Protein AF-A0A1N6I8W2-F1 (afdb_monomer)

Solvent-accessible surface area (backbone atoms only — not comparable to full-atom values): 4918 Å² total; per-residue (Å²): 110,68,65,39,53,51,26,15,50,52,19,27,51,53,30,52,53,44,50,50,42,50,50,51,33,51,50,41,48,74,74,74,45,61,69,68,58,42,51,50,41,49,51,49,46,52,48,52,54,53,48,53,51,51,50,38,57,76,71,63,56,48,74,66,32,53,51,29,13,49,49,24,20,50,51,46,51,50,53,52,52,49,55,66,49,69,76,56,81,58,92,87,115

Nearest PDB structures (foldseek):
  6b87-assembly2_B-3  TM=6.117E-01  e=2.498E+00  synthetic construct
  6b87-assembly1_A-2  TM=5.955E-01  e=2.498E+00  synthetic construct

Radius of gyration: 16.0 Å; Cα contacts (8 Å, |Δi|>4): 71; chains: 1; bounding box: 48×26×39 Å

Foldseek 3Di:
DVLLVVLLVLLLVLLVLLVVLVVVLVVCVVVVHDPVSNVVSVVVNVCSVVVSVVVCVVVVPDPSSNVSSPNSNVVNVVVVVVVVVVVCPPPPD

Secondary structure (DSSP, 8-state):
-HHHHHHHHHHHHHHHHHHHHHHHHHHHHHTT--HHHHHHHHHHHHHHHHHHHHHHHHTT--HHHHHHHHHHHHHHHHHHHHHHHHT---TT-

Sequence (93 aa):
MIELAAAAVAGAAVAAIHLGLLWLSVRALSEGGALPVFVALGGLRAAVIAGALALALVLGAGAGALVAGLLGFVVVRIAVTRRASAGRDAPWR

Mean predicted aligned error: 5.61 Å

Structure (mmCIF, N/CA/C/O backbone):
data_AF-A0A1N6I8W2-F1
#
_entry.id   AF-A0A1N6I8W2-F1
#
loop_
_atom_site.group_PDB
_atom_site.id
_atom_site.type_symbol
_atom_site.label_atom_id
_atom_site.label_alt_id
_atom_site.label_comp_id
_atom_site.label_asym_id
_atom_site.label_entity_id
_atom_site.label_seq_id
_atom_site.pdbx_PDB_ins_code
_atom_site.Cartn_x
_atom_site.Cartn_y
_atom_site.Cartn_z
_atom_site.occupancy
_atom_site.B_iso_or_equiv
_atom_site.auth_seq_id
_atom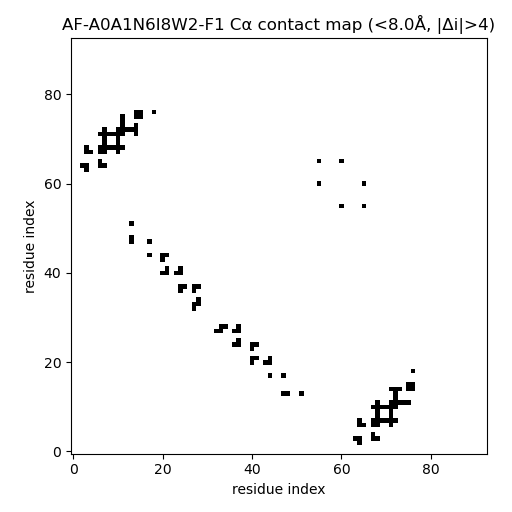_site.auth_comp_id
_atom_site.auth_asym_id
_atom_site.auth_atom_id
_atom_site.pdbx_PDB_model_num
ATOM 1 N N . MET A 1 1 ? 8.937 -12.920 -16.962 1.00 64.56 1 MET A N 1
ATOM 2 C CA . MET A 1 1 ? 7.782 -13.383 -16.152 1.00 64.56 1 MET A CA 1
ATOM 3 C C . MET A 1 1 ? 8.064 -13.313 -14.654 1.00 64.56 1 MET A C 1
ATOM 5 O O . MET A 1 1 ? 7.243 -12.740 -13.954 1.00 64.56 1 MET A O 1
ATOM 9 N N . ILE A 1 2 ? 9.208 -13.821 -14.173 1.00 81.75 2 ILE A N 1
ATOM 10 C CA . ILE A 1 2 ? 9.584 -13.795 -12.742 1.00 81.75 2 ILE A CA 1
ATOM 11 C C . ILE A 1 2 ? 9.575 -12.368 -12.159 1.00 81.75 2 ILE A C 1
ATOM 13 O O . ILE A 1 2 ? 8.951 -12.147 -11.130 1.00 81.75 2 ILE A O 1
ATOM 17 N N . GLU A 1 3 ? 10.138 -11.388 -12.872 1.00 87.00 3 GLU A N 1
ATOM 18 C CA . GLU A 1 3 ? 10.155 -9.967 -12.464 1.00 87.00 3 GLU A CA 1
ATOM 19 C C . GLU A 1 3 ? 8.761 -9.368 -12.206 1.00 87.00 3 GLU A C 1
ATOM 21 O O . GLU A 1 3 ? 8.537 -8.667 -11.223 1.00 87.00 3 GLU A O 1
ATOM 26 N N . LEU A 1 4 ? 7.782 -9.679 -13.062 1.00 90.94 4 LEU A N 1
ATOM 27 C CA . LEU A 1 4 ? 6.415 -9.167 -12.914 1.00 90.94 4 LEU A CA 1
ATOM 28 C C . LEU A 1 4 ? 5.694 -9.836 -11.740 1.00 90.94 4 LEU A C 1
ATOM 30 O O . LEU A 1 4 ? 4.954 -9.176 -11.014 1.00 90.94 4 LEU A O 1
ATOM 34 N N . ALA A 1 5 ? 5.926 -11.135 -11.537 1.00 91.81 5 ALA A N 1
ATOM 35 C CA . ALA A 1 5 ? 5.385 -11.855 -10.391 1.00 91.81 5 ALA A CA 1
ATOM 36 C C . ALA A 1 5 ? 5.978 -11.326 -9.076 1.00 91.81 5 ALA A C 1
ATOM 38 O O . ALA A 1 5 ? 5.231 -11.074 -8.134 1.00 91.81 5 ALA A O 1
ATOM 39 N N . ALA A 1 6 ? 7.291 -11.081 -9.032 1.00 92.69 6 ALA A N 1
ATOM 40 C CA . ALA A 1 6 ? 7.959 -10.486 -7.878 1.00 92.69 6 ALA A CA 1
ATOM 41 C C . ALA A 1 6 ? 7.416 -9.082 -7.573 1.00 92.69 6 ALA A C 1
ATOM 43 O O . ALA A 1 6 ? 7.078 -8.791 -6.425 1.00 92.69 6 ALA A O 1
ATOM 44 N N . ALA A 1 7 ? 7.238 -8.244 -8.599 1.00 93.06 7 ALA A N 1
ATOM 45 C CA . ALA A 1 7 ? 6.639 -6.924 -8.440 1.00 93.06 7 ALA A CA 1
ATOM 46 C C . ALA A 1 7 ? 5.202 -7.005 -7.899 1.00 93.06 7 ALA A C 1
ATOM 48 O O . ALA A 1 7 ? 4.859 -6.284 -6.962 1.00 93.06 7 ALA A O 1
ATOM 49 N N . ALA A 1 8 ? 4.380 -7.924 -8.418 1.00 93.81 8 ALA A N 1
ATOM 50 C CA . ALA A 1 8 ? 3.028 -8.159 -7.913 1.00 93.81 8 ALA A CA 1
ATOM 51 C C . ALA A 1 8 ? 3.022 -8.617 -6.445 1.00 93.81 8 ALA A C 1
ATOM 53 O O . ALA A 1 8 ? 2.227 -8.115 -5.650 1.00 93.81 8 ALA A O 1
ATOM 54 N N . VAL A 1 9 ? 3.931 -9.513 -6.054 1.00 96.38 9 VAL A N 1
ATOM 55 C CA . VAL A 1 9 ? 4.079 -9.949 -4.656 1.00 96.38 9 VAL A CA 1
ATOM 56 C C . VAL A 1 9 ? 4.514 -8.789 -3.758 1.00 96.38 9 VAL A C 1
ATOM 58 O O . VAL A 1 9 ? 3.949 -8.614 -2.679 1.00 96.38 9 VAL A O 1
ATOM 61 N N . ALA A 1 10 ? 5.448 -7.949 -4.208 1.00 94.19 10 ALA A N 1
ATOM 62 C CA . ALA A 1 10 ? 5.857 -6.757 -3.471 1.00 94.19 10 ALA A CA 1
ATOM 63 C C . ALA A 1 10 ? 4.676 -5.791 -3.272 1.00 94.19 10 ALA A C 1
ATOM 65 O O . ALA A 1 10 ? 4.422 -5.335 -2.158 1.00 94.19 10 ALA A O 1
ATOM 66 N N . GLY A 1 11 ? 3.886 -5.546 -4.319 1.00 94.12 11 GLY A N 1
ATOM 67 C CA . GLY A 1 11 ? 2.670 -4.741 -4.226 1.00 94.12 11 GLY A CA 1
ATOM 68 C C . GLY A 1 11 ? 1.611 -5.330 -3.289 1.00 94.12 11 GLY A C 1
ATOM 69 O O . GLY A 1 11 ? 0.995 -4.603 -2.507 1.00 94.12 11 GLY A O 1
ATOM 70 N N . ALA A 1 12 ? 1.440 -6.653 -3.303 1.00 94.88 12 ALA A N 1
ATOM 71 C CA . ALA A 1 12 ? 0.570 -7.369 -2.374 1.00 94.88 12 ALA A CA 1
ATOM 72 C C . ALA A 1 12 ? 1.034 -7.216 -0.913 1.00 94.88 12 ALA A C 1
ATOM 74 O O . ALA A 1 12 ? 0.212 -6.965 -0.028 1.00 94.88 12 ALA A O 1
ATOM 75 N N . ALA A 1 13 ? 2.344 -7.292 -0.659 1.00 96.31 13 ALA A N 1
ATOM 76 C CA . ALA A 1 13 ? 2.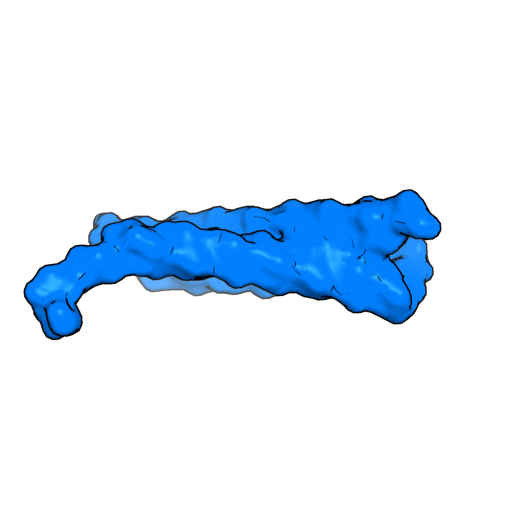920 -7.056 0.663 1.00 96.31 13 ALA A CA 1
ATOM 77 C C . ALA A 1 13 ? 2.678 -5.612 1.135 1.00 96.31 13 ALA A C 1
ATOM 79 O O . ALA A 1 13 ? 2.230 -5.396 2.263 1.00 96.31 13 ALA A O 1
ATOM 80 N N . VAL A 1 14 ? 2.872 -4.625 0.252 1.00 96.31 14 VAL A N 1
ATOM 81 C CA . VAL A 1 14 ? 2.563 -3.213 0.534 1.00 96.31 14 VAL A CA 1
ATOM 82 C C . VAL A 1 14 ? 1.079 -3.029 0.872 1.00 96.31 14 VAL A C 1
ATOM 84 O O . VAL A 1 14 ? 0.757 -2.318 1.826 1.00 96.31 14 VAL A O 1
ATOM 87 N N . ALA A 1 15 ? 0.164 -3.698 0.160 1.00 94.44 15 ALA A N 1
ATOM 88 C CA . ALA A 1 15 ? -1.264 -3.665 0.483 1.00 94.44 15 ALA A CA 1
ATOM 89 C C . ALA A 1 15 ? -1.577 -4.265 1.852 1.00 94.44 15 ALA A C 1
ATOM 91 O O . ALA A 1 15 ? -2.360 -3.679 2.600 1.00 94.44 15 ALA A O 1
ATOM 92 N N . ALA A 1 16 ? -0.968 -5.401 2.198 1.00 94.88 16 ALA A N 1
ATOM 93 C CA . ALA A 1 16 ? -1.162 -6.033 3.498 1.00 94.8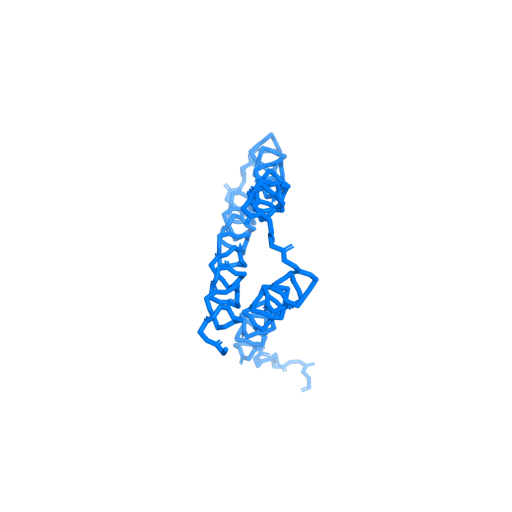8 16 ALA A CA 1
ATOM 94 C C . ALA A 1 16 ? -0.705 -5.113 4.641 1.00 94.88 16 ALA A C 1
ATOM 96 O O . ALA A 1 16 ? -1.454 -4.913 5.598 1.00 94.88 16 ALA A O 1
ATOM 97 N N . ILE A 1 17 ? 0.465 -4.480 4.501 1.00 96.12 17 ILE A N 1
ATOM 98 C CA . ILE A 1 17 ? 0.971 -3.493 5.467 1.00 96.12 17 ILE A CA 1
ATOM 99 C C . ILE A 1 17 ? 0.014 -2.301 5.555 1.00 96.12 17 ILE A C 1
ATOM 101 O O . ILE A 1 17 ? -0.394 -1.910 6.648 1.00 96.12 17 ILE A O 1
ATOM 105 N N . HIS A 1 18 ? -0.399 -1.746 4.413 1.00 95.06 18 HIS A N 1
ATOM 106 C CA . HIS A 1 18 ? -1.304 -0.600 4.367 1.00 95.06 18 HIS A CA 1
ATOM 107 C C . HIS A 1 18 ? -2.646 -0.889 5.059 1.00 95.06 18 HIS A C 1
ATOM 109 O O . HIS A 1 18 ? -3.136 -0.073 5.843 1.00 95.06 18 HIS A O 1
ATOM 115 N N . LEU A 1 19 ? -3.235 -2.057 4.793 1.00 94.06 19 LEU A N 1
ATOM 116 C CA . LEU A 1 19 ? -4.483 -2.502 5.413 1.00 94.06 19 LEU A CA 1
ATOM 117 C C . LEU A 1 19 ? -4.308 -2.807 6.901 1.00 94.06 19 LEU A C 1
ATOM 119 O O . LEU A 1 19 ? -5.196 -2.478 7.680 1.00 94.06 19 LEU A O 1
ATOM 123 N N . GLY A 1 20 ? -3.171 -3.376 7.308 1.00 94.19 20 GLY A N 1
ATOM 124 C CA . GLY A 1 20 ? -2.842 -3.592 8.717 1.00 94.19 20 GLY A CA 1
ATOM 125 C C . GLY A 1 20 ? -2.758 -2.277 9.493 1.00 94.19 20 GLY A C 1
ATOM 126 O O . GLY A 1 20 ? -3.361 -2.147 10.557 1.00 94.19 20 GLY A O 1
ATOM 127 N N . LEU A 1 21 ? -2.104 -1.262 8.923 1.00 93.06 21 LEU A N 1
ATOM 128 C CA . LEU A 1 21 ? -2.054 0.083 9.503 1.00 93.06 21 LEU A CA 1
ATOM 129 C C . LEU A 1 21 ? -3.437 0.735 9.563 1.00 93.06 21 LEU A C 1
ATOM 131 O O . LEU A 1 21 ? -3.771 1.386 10.554 1.00 93.06 21 LEU A O 1
ATOM 135 N N . LEU A 1 22 ? -4.257 0.557 8.523 1.00 92.62 22 LEU A N 1
ATOM 136 C CA . LEU A 1 22 ? -5.637 1.038 8.522 1.00 92.62 22 LEU A CA 1
ATOM 137 C C . LEU A 1 22 ? -6.458 0.356 9.623 1.00 92.62 22 LEU A C 1
ATOM 139 O O . LEU A 1 22 ? -7.159 1.037 10.365 1.00 92.62 22 LEU A O 1
ATOM 143 N N . TRP A 1 23 ? -6.343 -0.964 9.755 1.00 92.69 23 TRP A N 1
ATOM 144 C CA . TRP A 1 23 ? -7.021 -1.732 10.793 1.00 92.69 23 TRP A CA 1
ATOM 145 C C . TRP A 1 23 ? -6.613 -1.266 12.190 1.00 92.69 23 TRP A C 1
ATOM 147 O O . TRP A 1 23 ? -7.476 -1.010 13.027 1.00 92.69 23 TRP A O 1
ATOM 157 N N . LEU A 1 24 ? -5.312 -1.070 12.421 1.00 92.25 24 LEU A N 1
ATOM 158 C CA . LEU A 1 24 ? -4.797 -0.542 13.682 1.00 92.25 24 LEU A CA 1
ATOM 159 C C . LEU A 1 24 ? -5.322 0.873 13.962 1.00 92.25 24 LEU A C 1
ATOM 161 O O . LEU A 1 24 ? -5.680 1.176 15.095 1.00 92.25 24 LEU A O 1
ATOM 165 N N . SER A 1 25 ? -5.433 1.712 12.926 1.00 90.25 25 SER A N 1
ATOM 166 C CA . SER A 1 25 ? -5.989 3.068 13.039 1.00 90.25 25 SER A CA 1
ATOM 167 C C . SER A 1 25 ? -7.452 3.040 13.477 1.00 90.25 25 SER A C 1
ATOM 169 O O . SER A 1 25 ? -7.841 3.781 14.375 1.00 90.25 25 SER A O 1
ATOM 171 N N . VAL A 1 26 ? -8.259 2.179 12.848 1.00 90.50 26 VAL A N 1
ATOM 172 C CA . VAL A 1 26 ? -9.679 2.013 13.187 1.00 90.50 26 VAL A CA 1
ATOM 173 C C . VAL A 1 26 ? -9.823 1.462 14.600 1.00 90.50 26 VAL A C 1
ATOM 175 O O . VAL A 1 26 ? -10.583 2.017 15.385 1.00 90.50 26 VAL A O 1
ATOM 178 N N . ARG A 1 27 ? -9.055 0.425 14.948 1.00 89.75 27 ARG A N 1
ATOM 179 C CA . ARG A 1 27 ? -9.081 -0.184 16.279 1.00 89.75 27 ARG A CA 1
ATOM 180 C C . ARG A 1 27 ? -8.716 0.817 17.373 1.00 89.75 27 ARG A C 1
ATOM 182 O O . ARG A 1 27 ? -9.449 0.923 18.349 1.00 89.75 27 ARG A O 1
ATOM 189 N N . ALA A 1 28 ? -7.639 1.579 17.179 1.00 87.94 28 ALA A N 1
ATOM 190 C CA . ALA A 1 28 ? -7.233 2.620 18.116 1.00 87.94 28 ALA A CA 1
ATOM 191 C C . ALA A 1 28 ? -8.355 3.644 18.328 1.00 87.94 28 ALA A C 1
ATOM 193 O O . ALA A 1 28 ? -8.626 4.022 19.460 1.00 87.94 28 ALA A O 1
ATOM 194 N N . LEU A 1 29 ? -9.051 4.049 17.262 1.00 87.19 29 LEU A N 1
ATOM 195 C CA . LEU A 1 29 ? -10.167 4.989 17.365 1.00 87.19 29 LEU A CA 1
ATOM 196 C C . LEU A 1 29 ? -11.382 4.378 18.088 1.00 87.19 29 LEU A C 1
ATOM 198 O O . LEU A 1 29 ? -12.013 5.048 18.901 1.00 87.19 29 LEU A O 1
ATOM 202 N N . SER A 1 30 ? -11.697 3.106 17.825 1.00 88.25 30 SER A N 1
ATOM 203 C CA . SER A 1 30 ? -12.808 2.388 18.466 1.00 88.25 30 SER A CA 1
ATOM 204 C C . SER A 1 30 ? -12.595 2.135 19.961 1.00 88.25 30 SER A C 1
ATOM 206 O O . SER A 1 30 ? -13.567 2.099 20.706 1.00 88.25 30 SER A O 1
ATOM 208 N N . GLU A 1 31 ? -11.348 1.999 20.415 1.00 88.94 31 GLU A N 1
ATOM 209 C CA . GLU A 1 31 ? -10.993 1.819 21.833 1.00 88.94 31 GLU A CA 1
ATOM 210 C C . GLU A 1 31 ? -10.921 3.160 22.606 1.00 88.94 31 GLU A C 1
ATOM 212 O O . GLU A 1 31 ? -10.389 3.219 23.712 1.00 88.94 31 GLU A O 1
ATOM 217 N N . GLY A 1 32 ? -11.457 4.253 22.040 1.00 81.62 32 GLY A N 1
ATOM 218 C CA . GLY A 1 32 ? -11.427 5.593 22.644 1.00 81.62 32 GLY A CA 1
ATOM 219 C C . GLY A 1 32 ? -10.090 6.322 22.470 1.00 81.62 32 GLY A C 1
ATOM 220 O O . GLY A 1 32 ? -9.797 7.275 23.192 1.00 81.62 32 GLY A O 1
ATOM 221 N N . GLY A 1 33 ? -9.256 5.862 21.536 1.00 72.19 33 GLY A N 1
ATOM 222 C CA . GLY A 1 33 ? -7.902 6.357 21.330 1.00 72.19 33 GLY A CA 1
ATOM 223 C C . GLY A 1 33 ? -7.815 7.765 20.746 1.00 72.19 33 GLY A C 1
ATOM 224 O O . GLY A 1 33 ? -8.724 8.294 20.105 1.00 72.19 33 GLY A O 1
ATOM 225 N N . ALA A 1 34 ? -6.653 8.374 20.973 1.00 78.75 34 ALA A N 1
ATOM 226 C CA . ALA A 1 34 ? -6.398 9.771 20.675 1.00 78.75 34 ALA A CA 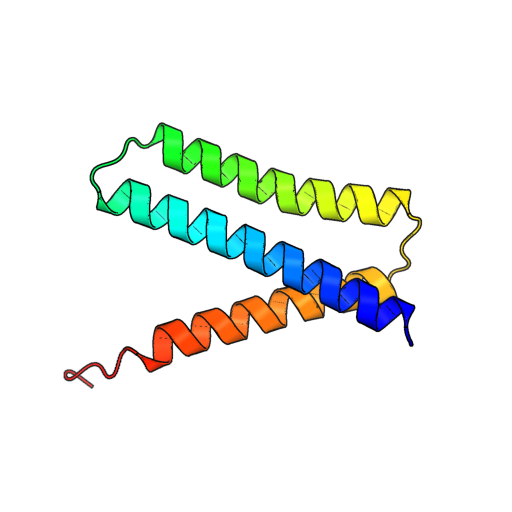1
ATOM 227 C C . ALA A 1 34 ? -6.178 10.023 19.170 1.00 78.75 34 ALA A C 1
ATOM 229 O O . ALA A 1 34 ? -5.384 9.343 18.513 1.00 78.75 34 ALA A O 1
ATOM 230 N N . LEU A 1 35 ? -6.804 11.088 18.653 1.00 84.25 35 LEU A N 1
ATOM 231 C CA . LEU A 1 35 ? -6.646 11.602 17.283 1.00 84.25 35 LEU A CA 1
ATOM 232 C C . LEU A 1 35 ? -5.182 11.657 16.775 1.00 84.25 35 LEU A C 1
ATOM 234 O O . LEU A 1 35 ? -4.962 11.310 15.612 1.00 84.25 35 LEU A O 1
ATOM 238 N N . PRO A 1 36 ? -4.160 12.005 17.590 1.00 88.62 36 PRO A N 1
ATOM 239 C CA . PRO A 1 36 ? -2.766 12.005 17.144 1.00 88.62 36 PRO A CA 1
ATOM 240 C C . PRO A 1 36 ? -2.265 10.638 16.665 1.00 88.62 36 PRO A C 1
ATOM 242 O O . PRO A 1 36 ? -1.510 10.576 15.698 1.00 88.62 36 PRO A O 1
ATOM 245 N N . VAL A 1 37 ? -2.710 9.538 17.285 1.00 88.19 37 VAL A N 1
ATOM 246 C CA . VAL A 1 37 ? -2.319 8.174 16.883 1.00 88.19 37 VAL A CA 1
ATOM 247 C C . VAL A 1 37 ? -2.888 7.849 15.505 1.00 88.19 37 VAL A C 1
ATOM 249 O O . VAL A 1 37 ? -2.182 7.319 14.648 1.00 88.19 37 VAL A O 1
ATOM 252 N N . PHE A 1 38 ? -4.140 8.232 15.253 1.00 87.06 38 PHE A N 1
ATOM 253 C CA . PHE A 1 38 ? -4.767 8.069 13.943 1.00 87.06 38 PHE A CA 1
ATOM 254 C C . PHE A 1 38 ? -4.031 8.865 12.855 1.00 87.06 38 PHE A C 1
ATOM 256 O O . PHE A 1 38 ? -3.766 8.336 11.771 1.00 87.06 38 PHE A O 1
ATOM 263 N N . VAL A 1 39 ? -3.654 10.114 13.150 1.00 91.00 39 VAL A N 1
ATOM 264 C CA . VAL A 1 39 ? -2.879 10.965 12.231 1.00 91.00 39 VAL A CA 1
ATOM 265 C C . VAL A 1 39 ? -1.498 10.363 11.963 1.00 91.00 39 VAL A C 1
ATOM 267 O O . VAL A 1 39 ? -1.104 10.256 10.802 1.00 91.00 39 VAL A O 1
ATOM 270 N N . ALA A 1 40 ? -0.796 9.894 12.998 1.00 92.56 40 ALA A N 1
ATOM 271 C CA . ALA A 1 40 ? 0.513 9.256 12.861 1.00 92.56 40 ALA A CA 1
ATOM 272 C C . ALA A 1 40 ? 0.450 7.993 11.985 1.00 92.56 40 ALA A C 1
ATOM 274 O O . ALA A 1 40 ? 1.259 7.830 11.070 1.00 92.56 40 ALA A O 1
ATOM 275 N N . LEU A 1 41 ? -0.553 7.134 12.190 1.00 91.44 41 LEU A N 1
ATOM 276 C CA . LEU A 1 41 ? -0.773 5.953 11.349 1.00 91.44 41 LEU A CA 1
ATOM 277 C C . LEU A 1 41 ? -1.203 6.325 9.920 1.00 91.44 41 LEU A C 1
ATOM 279 O O . LEU A 1 41 ? -0.885 5.611 8.968 1.00 91.44 41 LEU A O 1
ATOM 283 N N . GLY A 1 42 ? -1.899 7.449 9.735 1.00 89.94 42 GLY A N 1
ATOM 284 C CA . GLY A 1 42 ? -2.137 8.059 8.424 1.00 89.94 42 GLY A CA 1
ATOM 285 C C . GLY A 1 42 ? -0.843 8.448 7.713 1.00 89.94 42 GLY A C 1
ATOM 286 O O . GLY A 1 42 ? -0.629 8.042 6.570 1.00 89.94 42 GLY A O 1
ATOM 287 N N . GLY A 1 43 ? 0.044 9.156 8.413 1.00 94.44 43 GLY A N 1
ATOM 288 C CA . GLY A 1 43 ? 1.369 9.513 7.910 1.00 94.44 43 GLY A CA 1
ATOM 289 C C . GLY A 1 43 ? 2.201 8.283 7.551 1.00 94.44 43 GLY A C 1
ATOM 290 O O . GLY A 1 43 ? 2.766 8.216 6.462 1.00 94.44 43 GLY A O 1
ATOM 291 N N . LEU A 1 44 ? 2.198 7.259 8.407 1.00 94.44 44 LEU A N 1
ATOM 292 C CA . LEU A 1 44 ? 2.921 6.013 8.157 1.00 94.44 44 LEU A CA 1
ATOM 293 C C . LEU A 1 44 ? 2.396 5.275 6.916 1.00 94.44 44 LEU A C 1
ATOM 295 O O . LEU A 1 44 ? 3.185 4.771 6.121 1.00 94.44 44 LEU A O 1
ATOM 299 N N . ARG A 1 45 ? 1.076 5.262 6.687 1.00 93.06 45 ARG A N 1
ATOM 300 C CA . ARG A 1 45 ? 0.488 4.698 5.458 1.00 93.06 45 ARG A CA 1
ATOM 301 C C . ARG A 1 45 ? 0.971 5.419 4.201 1.00 93.06 45 ARG A C 1
ATOM 303 O O . ARG A 1 45 ? 1.261 4.752 3.208 1.00 93.06 45 ARG A O 1
ATOM 310 N N . ALA A 1 46 ? 1.056 6.749 4.238 1.00 93.12 46 ALA A N 1
ATOM 311 C CA . ALA A 1 46 ? 1.592 7.534 3.128 1.00 93.12 46 ALA A CA 1
ATOM 312 C C . ALA A 1 46 ? 3.086 7.245 2.916 1.00 93.12 46 ALA A C 1
ATOM 314 O O . ALA A 1 46 ? 3.507 7.011 1.784 1.00 93.12 46 ALA A O 1
ATOM 315 N N . ALA A 1 47 ? 3.859 7.170 4.003 1.00 95.81 47 ALA A N 1
ATOM 316 C CA . ALA A 1 47 ? 5.281 6.848 3.966 1.00 95.81 47 ALA A CA 1
ATOM 317 C C . ALA A 1 47 ? 5.552 5.456 3.375 1.00 95.81 47 ALA A C 1
ATOM 319 O O . ALA A 1 47 ? 6.479 5.308 2.587 1.00 95.81 47 ALA A O 1
ATOM 320 N N . VAL A 1 48 ? 4.724 4.452 3.681 1.00 94.50 48 VAL A N 1
ATOM 321 C CA . VAL A 1 48 ? 4.839 3.106 3.094 1.00 94.50 48 VAL A CA 1
ATOM 322 C C . VAL A 1 48 ? 4.665 3.141 1.573 1.00 94.50 48 VAL A C 1
ATOM 324 O O . VAL A 1 48 ? 5.460 2.540 0.855 1.00 94.50 48 VAL A O 1
ATOM 327 N N . ILE A 1 49 ? 3.661 3.864 1.065 1.00 93.94 49 ILE A N 1
ATOM 328 C CA . ILE A 1 49 ? 3.4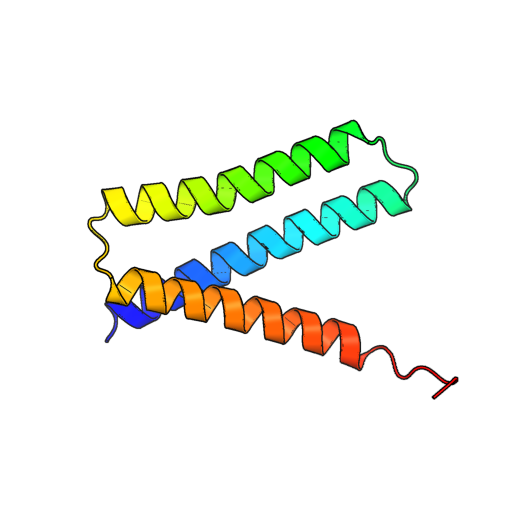21 3.966 -0.384 1.00 93.94 49 ILE A CA 1
ATOM 329 C C . ILE A 1 49 ? 4.545 4.756 -1.060 1.00 93.94 49 ILE A C 1
ATOM 331 O O . ILE A 1 49 ? 5.098 4.305 -2.063 1.00 93.94 49 ILE A O 1
ATOM 335 N N . ALA A 1 50 ? 4.904 5.914 -0.502 1.00 95.44 50 ALA A N 1
ATOM 336 C CA . ALA A 1 50 ? 5.962 6.760 -1.041 1.00 95.44 50 ALA A CA 1
ATOM 337 C C . ALA A 1 50 ? 7.320 6.046 -1.024 1.00 95.44 50 ALA A C 1
ATOM 339 O O . ALA A 1 50 ? 8.038 6.075 -2.018 1.00 95.44 50 ALA A O 1
ATOM 340 N N . GLY A 1 51 ? 7.643 5.353 0.069 1.00 95.19 51 GLY A N 1
ATOM 341 C CA . GLY A 1 51 ? 8.865 4.570 0.217 1.00 95.19 51 GLY A CA 1
ATOM 342 C C . GLY A 1 51 ? 8.929 3.397 -0.757 1.00 95.19 51 GLY A C 1
ATOM 343 O O . GLY A 1 51 ? 9.963 3.192 -1.385 1.00 95.19 51 GLY A O 1
ATOM 344 N N . ALA A 1 52 ? 7.823 2.673 -0.954 1.00 92.88 52 ALA A N 1
ATOM 345 C CA . ALA A 1 52 ? 7.759 1.600 -1.945 1.00 92.88 52 ALA A CA 1
ATOM 346 C C . ALA A 1 52 ? 7.967 2.126 -3.374 1.00 92.88 52 ALA A C 1
ATOM 348 O O . ALA A 1 52 ? 8.699 1.516 -4.153 1.00 92.88 52 ALA A O 1
ATOM 349 N N . LEU A 1 53 ? 7.367 3.273 -3.709 1.00 93.12 53 LEU A N 1
ATOM 350 C CA . LEU A 1 53 ? 7.543 3.899 -5.017 1.00 93.12 53 LEU A CA 1
ATOM 351 C C . LEU A 1 53 ? 8.977 4.404 -5.212 1.00 93.12 53 LEU A C 1
ATOM 353 O O . LEU A 1 53 ? 9.581 4.132 -6.244 1.00 93.12 53 LEU A O 1
ATOM 357 N N . ALA A 1 54 ? 9.541 5.085 -4.213 1.00 94.88 54 ALA A N 1
ATOM 358 C CA . ALA A 1 54 ? 10.924 5.547 -4.244 1.00 94.88 54 ALA A CA 1
ATOM 359 C C . ALA A 1 54 ? 11.899 4.376 -4.417 1.00 94.88 54 ALA A C 1
ATOM 361 O O . ALA A 1 54 ? 12.782 4.439 -5.269 1.00 94.88 54 ALA A O 1
ATOM 362 N N . LEU A 1 55 ? 11.699 3.281 -3.678 1.00 92.62 55 LEU A N 1
ATOM 363 C CA . LEU A 1 55 ? 12.512 2.074 -3.807 1.00 92.62 55 LEU A CA 1
ATOM 364 C C . LEU A 1 55 ? 12.392 1.463 -5.208 1.00 92.62 55 LEU A C 1
ATOM 366 O O . LEU A 1 55 ? 13.405 1.113 -5.805 1.00 92.62 55 LEU A O 1
ATOM 370 N N . ALA A 1 56 ? 11.180 1.383 -5.765 1.00 92.12 56 ALA A N 1
ATOM 371 C CA . ALA A 1 56 ? 10.975 0.885 -7.123 1.00 92.12 56 ALA A CA 1
ATOM 372 C C . ALA A 1 56 ? 11.720 1.737 -8.166 1.00 92.12 56 ALA A C 1
ATOM 374 O O . ALA A 1 56 ? 12.345 1.187 -9.071 1.00 92.12 56 AL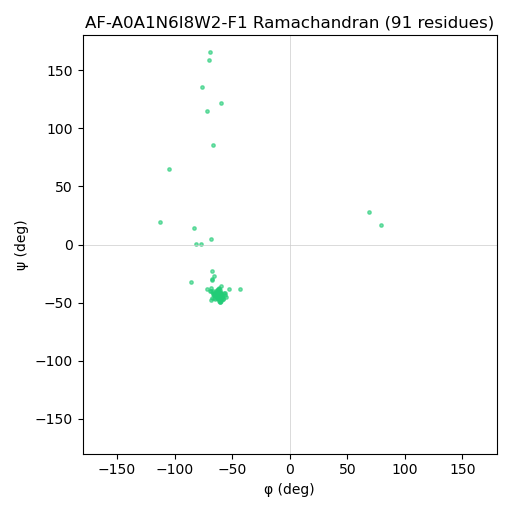A A O 1
ATOM 375 N N . LEU A 1 57 ? 11.710 3.064 -8.015 1.00 92.75 57 LEU A N 1
ATOM 376 C CA . LEU A 1 57 ? 12.448 3.971 -8.897 1.00 92.75 57 LEU A CA 1
ATOM 377 C C . LEU A 1 57 ? 13.968 3.814 -8.748 1.00 92.75 57 LEU A C 1
ATOM 379 O O . LEU A 1 57 ? 14.667 3.761 -9.756 1.00 92.75 57 LEU A O 1
ATOM 383 N N . VAL A 1 58 ? 14.478 3.685 -7.518 1.00 95.56 58 VAL A N 1
ATOM 384 C CA . VAL A 1 58 ? 15.910 3.446 -7.244 1.00 95.56 58 VAL A CA 1
ATOM 385 C C . VAL A 1 58 ? 16.383 2.126 -7.853 1.00 95.56 58 VAL A C 1
ATOM 387 O O . VAL A 1 58 ? 17.490 2.051 -8.378 1.00 95.56 58 VAL A O 1
ATOM 390 N N . LEU A 1 59 ? 15.535 1.097 -7.833 1.00 92.25 59 LEU A N 1
ATOM 391 C CA . LEU A 1 59 ? 15.809 -0.199 -8.454 1.00 92.25 59 LEU A CA 1
ATOM 392 C C . LEU A 1 59 ? 15.630 -0.192 -9.984 1.00 92.25 59 LEU A C 1
ATOM 394 O O . LEU A 1 59 ? 15.808 -1.227 -10.621 1.00 92.25 59 LEU A O 1
ATOM 398 N N . GLY A 1 60 ? 15.271 0.949 -10.584 1.00 91.50 60 GLY A N 1
ATOM 399 C CA . GLY A 1 60 ? 15.083 1.073 -12.029 1.00 91.50 60 GLY A CA 1
ATOM 400 C C . GLY A 1 60 ? 13.861 0.316 -12.554 1.00 91.50 60 GLY A C 1
ATOM 401 O O . GLY A 1 60 ? 13.860 -0.131 -13.702 1.00 91.50 60 GLY A O 1
ATOM 402 N N . ALA A 1 6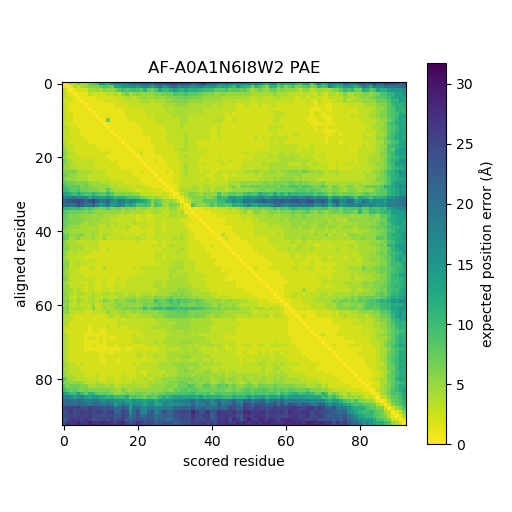1 ? 12.824 0.138 -11.730 1.00 90.56 61 ALA A N 1
ATOM 403 C CA . ALA A 1 61 ? 11.627 -0.594 -12.118 1.00 90.56 61 ALA A CA 1
ATOM 404 C C . ALA A 1 61 ? 10.950 0.056 -13.336 1.00 90.56 61 ALA A C 1
ATOM 406 O O . ALA A 1 61 ? 10.526 1.212 -13.306 1.00 90.56 61 ALA A O 1
ATOM 407 N N . GLY A 1 62 ? 10.808 -0.719 -14.413 1.00 92.44 62 GLY A N 1
ATOM 408 C CA . GLY A 1 62 ? 10.079 -0.285 -15.600 1.00 92.44 62 GLY A CA 1
ATOM 409 C C . GLY A 1 62 ? 8.570 -0.165 -15.356 1.00 92.44 62 GLY A C 1
ATOM 410 O O . GLY A 1 62 ? 8.021 -0.727 -14.405 1.00 92.44 62 GLY A O 1
ATOM 411 N N . ALA A 1 63 ? 7.867 0.501 -16.278 1.00 92.69 63 ALA A N 1
ATOM 412 C CA . ALA A 1 63 ? 6.418 0.714 -16.192 1.00 92.69 63 ALA A CA 1
ATOM 413 C C . ALA A 1 63 ? 5.624 -0.590 -15.974 1.00 92.69 63 ALA A C 1
ATOM 415 O O . ALA A 1 63 ? 4.682 -0.619 -15.186 1.00 92.69 63 ALA A O 1
ATOM 416 N N . GLY A 1 64 ? 6.039 -1.694 -16.607 1.00 92.25 64 GLY A N 1
ATOM 417 C CA . GLY A 1 64 ? 5.404 -3.002 -16.422 1.00 92.25 64 GLY A CA 1
ATOM 418 C C . GLY A 1 64 ? 5.501 -3.539 -14.989 1.00 92.25 64 GLY A C 1
ATOM 419 O O . GLY A 1 64 ? 4.527 -4.089 -14.480 1.00 92.25 64 GLY A O 1
ATOM 420 N N . ALA A 1 65 ? 6.635 -3.339 -14.312 1.00 92.19 65 ALA A N 1
ATOM 421 C CA . ALA A 1 65 ? 6.816 -3.755 -12.921 1.00 92.19 65 ALA A CA 1
ATOM 422 C C . ALA A 1 65 ? 5.961 -2.903 -11.970 1.00 92.19 65 ALA A C 1
ATOM 424 O O . ALA A 1 65 ? 5.314 -3.443 -11.075 1.00 92.19 65 ALA A O 1
ATOM 425 N N . LEU A 1 66 ? 5.868 -1.591 -12.214 1.00 93.50 66 LEU A N 1
ATOM 426 C CA . LEU A 1 66 ? 4.984 -0.706 -11.448 1.00 93.50 66 LEU A CA 1
ATOM 427 C C . LEU A 1 66 ? 3.511 -1.111 -11.593 1.00 93.50 66 LEU A C 1
ATOM 429 O O . LEU A 1 66 ? 2.797 -1.201 -10.595 1.00 93.50 66 LEU A O 1
ATOM 433 N N . VAL A 1 67 ? 3.066 -1.419 -12.816 1.00 96.19 67 VAL A N 1
ATOM 434 C CA . VAL A 1 67 ? 1.698 -1.896 -13.073 1.00 96.19 67 VAL A CA 1
ATOM 435 C C . VAL A 1 67 ? 1.448 -3.245 -12.398 1.00 96.19 67 VAL A C 1
ATOM 437 O O . VAL A 1 67 ? 0.413 -3.422 -11.760 1.00 96.19 67 VAL A O 1
ATOM 440 N N . ALA A 1 68 ? 2.389 -4.187 -12.483 1.00 94.69 68 ALA A N 1
ATOM 441 C CA . ALA A 1 68 ? 2.256 -5.485 -11.825 1.00 94.69 68 ALA A CA 1
ATOM 442 C C . ALA A 1 68 ? 2.173 -5.349 -10.295 1.00 94.69 68 ALA A C 1
ATOM 444 O O . ALA A 1 68 ? 1.298 -5.954 -9.672 1.00 94.69 68 ALA A O 1
ATOM 445 N N . GLY A 1 69 ? 3.011 -4.499 -9.693 1.00 94.25 69 GLY A N 1
ATOM 446 C CA . GLY A 1 69 ? 2.927 -4.167 -8.271 1.00 94.25 69 GLY A CA 1
ATOM 447 C C . GLY A 1 69 ? 1.598 -3.520 -7.895 1.00 94.25 69 GLY A C 1
ATOM 448 O O . GLY A 1 69 ? 0.953 -3.939 -6.932 1.00 94.25 69 GLY A O 1
ATOM 449 N N . LEU A 1 70 ? 1.116 -2.571 -8.694 1.00 95.19 70 LEU A N 1
ATOM 450 C CA . LEU A 1 70 ? -0.194 -1.963 -8.477 1.00 95.19 70 LEU A CA 1
ATOM 451 C C . LEU A 1 70 ? -1.323 -3.003 -8.530 1.00 95.19 70 LEU A C 1
ATOM 453 O O . LEU A 1 70 ? -2.214 -2.983 -7.680 1.00 95.19 70 LEU A O 1
ATOM 457 N N . LEU A 1 71 ? -1.278 -3.939 -9.480 1.00 96.31 71 LEU A N 1
ATOM 458 C CA . LEU A 1 71 ? -2.253 -5.026 -9.567 1.00 96.31 71 LEU A CA 1
ATOM 459 C C . LEU A 1 71 ? -2.213 -5.917 -8.324 1.00 96.31 71 LEU A C 1
ATOM 461 O O . LEU A 1 71 ? -3.265 -6.187 -7.747 1.00 96.31 71 LEU A O 1
ATOM 465 N N . GLY A 1 72 ? -1.022 -6.311 -7.866 1.00 94.81 72 GLY A N 1
ATOM 466 C CA . GLY A 1 72 ? -0.863 -7.068 -6.623 1.00 94.81 72 GLY A CA 1
ATOM 467 C C . GLY A 1 72 ? -1.466 -6.348 -5.415 1.00 94.81 72 GLY A C 1
ATOM 468 O O . GLY A 1 72 ? -2.214 -6.947 -4.637 1.00 94.81 72 GLY A O 1
ATOM 469 N N . PHE A 1 73 ? -1.235 -5.036 -5.311 1.00 95.81 73 PHE A N 1
ATOM 470 C CA . PHE A 1 73 ? -1.821 -4.198 -4.266 1.00 95.81 73 PHE A CA 1
ATOM 471 C C . PHE A 1 73 ? -3.359 -4.191 -4.328 1.00 95.81 73 PHE A C 1
ATOM 473 O O . PHE A 1 73 ? -4.048 -4.418 -3.327 1.00 95.81 73 PHE A O 1
ATOM 480 N N . VAL A 1 74 ? -3.915 -3.944 -5.517 1.00 96.31 74 VAL A N 1
ATOM 481 C CA . VAL A 1 74 ? -5.365 -3.849 -5.740 1.00 96.31 74 VAL A CA 1
ATOM 482 C C . VAL A 1 74 ? -6.059 -5.186 -5.482 1.00 96.31 74 VAL A C 1
ATOM 484 O O . VAL A 1 74 ? -7.112 -5.203 -4.842 1.00 96.31 74 VAL A O 1
ATOM 487 N N . VAL A 1 75 ? -5.473 -6.304 -5.915 1.00 97.06 75 VAL A N 1
ATOM 488 C CA . VAL A 1 75 ? -6.027 -7.648 -5.695 1.00 97.06 75 VAL A CA 1
ATOM 489 C C . VAL A 1 75 ? -6.168 -7.941 -4.203 1.00 97.06 75 VAL A C 1
ATOM 491 O O . VAL A 1 75 ? -7.254 -8.326 -3.767 1.00 97.06 75 VAL A O 1
ATOM 494 N N . VAL A 1 76 ? -5.125 -7.690 -3.403 1.00 95.94 76 VAL A N 1
ATOM 495 C CA . VAL A 1 76 ? -5.192 -7.870 -1.942 1.00 95.94 76 VAL A CA 1
ATOM 496 C C . VAL A 1 76 ? -6.257 -6.964 -1.330 1.00 95.94 76 VAL A C 1
ATOM 498 O O . VAL A 1 76 ? -7.074 -7.425 -0.530 1.00 95.94 76 VAL A O 1
ATOM 501 N N . ARG A 1 77 ? -6.320 -5.695 -1.748 1.00 92.44 77 ARG A N 1
ATOM 502 C CA . ARG A 1 77 ? -7.336 -4.747 -1.269 1.00 92.44 77 ARG A CA 1
ATOM 503 C C . ARG A 1 77 ? -8.755 -5.239 -1.534 1.00 92.44 77 ARG A C 1
ATOM 505 O O . ARG A 1 77 ? -9.598 -5.199 -0.634 1.00 92.44 77 ARG A O 1
ATOM 512 N N . ILE A 1 78 ? -9.024 -5.709 -2.749 1.00 93.81 78 ILE A N 1
ATOM 513 C CA . ILE A 1 78 ? -10.334 -6.241 -3.133 1.00 93.81 78 ILE A CA 1
ATOM 514 C C . ILE A 1 78 ? -10.635 -7.515 -2.346 1.00 93.81 78 ILE A C 1
ATOM 516 O O . ILE A 1 78 ? -11.728 -7.627 -1.795 1.00 93.81 78 ILE A O 1
ATOM 520 N N . ALA A 1 79 ? -9.685 -8.447 -2.245 1.00 93.75 79 ALA A N 1
ATOM 521 C CA . ALA A 1 79 ? -9.864 -9.700 -1.517 1.00 93.75 79 ALA A CA 1
ATOM 522 C C . ALA A 1 79 ? -10.219 -9.455 -0.043 1.00 93.75 79 ALA A C 1
ATOM 524 O O . ALA A 1 79 ? -11.197 -10.014 0.459 1.00 93.75 79 ALA A O 1
ATOM 525 N N . VAL A 1 80 ? -9.491 -8.558 0.628 1.00 92.25 80 VAL A N 1
ATOM 526 C CA . VAL A 1 80 ? -9.750 -8.192 2.028 1.00 92.25 80 VAL A CA 1
ATOM 527 C C . VAL A 1 80 ? -11.097 -7.483 2.176 1.00 92.25 80 VAL A C 1
ATOM 529 O O . VAL A 1 80 ? -11.871 -7.827 3.065 1.00 92.25 80 VAL A O 1
ATOM 532 N N . THR A 1 81 ? -11.433 -6.553 1.278 1.00 89.81 81 THR A N 1
ATOM 533 C CA . THR A 1 81 ? -12.713 -5.821 1.329 1.00 89.81 81 THR A CA 1
ATOM 534 C C . THR A 1 81 ? -13.906 -6.743 1.078 1.00 89.81 81 THR A C 1
ATOM 536 O O . THR A 1 81 ? -14.930 -6.640 1.760 1.00 89.81 81 THR A O 1
ATOM 539 N N . ARG A 1 82 ? -13.778 -7.680 0.132 1.00 89.25 82 ARG A N 1
ATOM 540 C CA . ARG A 1 82 ? -14.787 -8.713 -0.129 1.00 89.25 82 ARG A CA 1
ATOM 541 C C . ARG A 1 82 ? -14.956 -9.625 1.076 1.00 89.25 82 ARG A C 1
ATOM 543 O O . ARG A 1 82 ? -16.085 -9.840 1.493 1.00 89.25 82 ARG A O 1
ATOM 550 N N . ARG A 1 83 ? -13.860 -10.085 1.686 1.00 88.56 83 ARG A N 1
ATOM 551 C CA . ARG A 1 83 ? -13.909 -10.920 2.895 1.00 88.56 83 ARG A CA 1
ATOM 552 C C . ARG A 1 83 ? -14.569 -10.194 4.070 1.00 88.56 83 ARG A C 1
ATOM 554 O O . ARG A 1 83 ? -15.41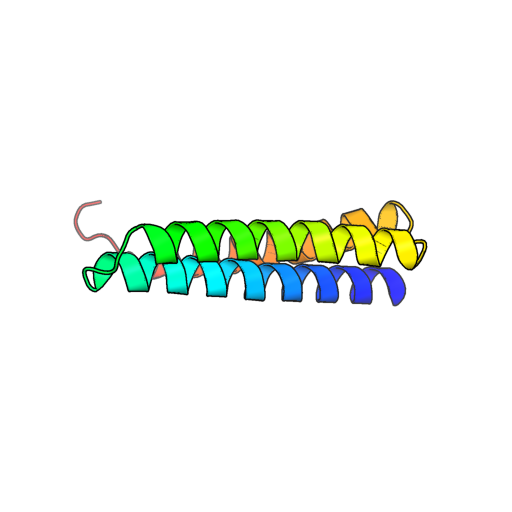4 -10.775 4.738 1.00 88.56 83 ARG A O 1
ATOM 561 N N . ALA A 1 84 ? -14.246 -8.918 4.276 1.00 84.56 84 ALA A N 1
ATOM 562 C CA 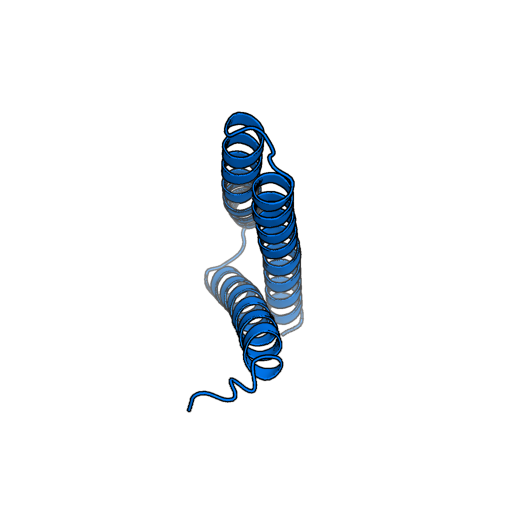. ALA A 1 84 ? -14.882 -8.089 5.299 1.00 84.56 84 ALA A CA 1
ATOM 563 C C . ALA A 1 84 ? -16.378 -7.837 5.025 1.00 84.56 84 ALA A C 1
ATOM 565 O O . ALA A 1 84 ? -17.146 -7.609 5.954 1.00 84.56 84 ALA A O 1
ATOM 566 N N . SER A 1 85 ? -16.797 -7.870 3.756 1.00 81.06 85 SER A N 1
ATOM 567 C CA . SER A 1 85 ? -18.200 -7.696 3.360 1.00 81.06 85 SER A CA 1
ATOM 568 C C . SER A 1 85 ? -19.000 -8.996 3.409 1.00 81.06 85 SER A C 1
ATOM 570 O O . SER A 1 85 ? -20.178 -8.947 3.729 1.00 81.06 85 SER A O 1
ATOM 572 N N . ALA A 1 86 ? -18.371 -10.140 3.133 1.00 76.56 86 ALA A N 1
ATOM 573 C CA . ALA A 1 86 ? -19.005 -11.457 3.149 1.00 76.56 86 ALA A CA 1
ATOM 574 C C . ALA A 1 86 ? -19.425 -11.911 4.558 1.00 76.56 86 ALA A C 1
ATOM 576 O O . ALA A 1 86 ? -20.323 -12.725 4.685 1.00 76.56 86 ALA A O 1
ATOM 577 N N . GLY A 1 87 ? -18.811 -11.370 5.617 1.00 62.53 87 GLY A N 1
ATOM 578 C CA . GLY A 1 87 ? -19.251 -11.593 7.001 1.00 62.53 87 GLY A CA 1
ATOM 579 C C . GLY A 1 87 ? -20.419 -10.704 7.444 1.00 62.53 87 GLY A C 1
ATOM 580 O O . GLY A 1 87 ? -20.824 -10.770 8.600 1.00 62.53 87 GLY A O 1
ATOM 581 N N . ARG A 1 88 ? -20.934 -9.841 6.558 1.00 62.59 88 ARG A N 1
ATOM 582 C CA . ARG A 1 88 ? -22.108 -8.997 6.802 1.00 62.59 88 ARG A CA 1
ATOM 583 C C . ARG A 1 88 ? -23.307 -9.556 6.043 1.00 62.59 88 ARG A C 1
ATOM 585 O O . ARG A 1 88 ? -23.831 -8.891 5.150 1.00 62.59 88 ARG A O 1
ATOM 592 N N . ASP A 1 89 ? -23.752 -10.750 6.420 1.00 61.56 89 ASP A N 1
ATOM 593 C CA . ASP A 1 89 ? -25.143 -11.142 6.194 1.00 61.56 89 ASP A CA 1
ATOM 594 C C . ASP A 1 89 ? -25.997 -10.230 7.075 1.00 61.56 89 ASP A C 1
ATOM 596 O O . ASP A 1 89 ? -26.238 -10.487 8.251 1.00 61.56 89 ASP A O 1
ATOM 600 N N . ALA A 1 90 ? -26.320 -9.058 6.538 1.00 57.34 90 ALA A N 1
ATOM 601 C CA . ALA A 1 90 ? -27.139 -8.068 7.205 1.00 57.34 90 ALA A CA 1
ATOM 602 C C . ALA A 1 90 ? -28.591 -8.581 7.235 1.00 57.34 90 ALA A C 1
ATOM 604 O O . ALA A 1 90 ? -29.195 -8.666 6.167 1.00 57.34 90 ALA A O 1
ATOM 605 N N . PRO A 1 91 ? -29.188 -8.872 8.409 1.00 58.91 91 PRO A N 1
ATOM 606 C CA . PRO A 1 91 ? -30.567 -9.366 8.518 1.00 58.91 91 PRO A CA 1
ATOM 607 C C . PRO A 1 91 ? -31.645 -8.332 8.133 1.00 58.91 91 PRO A C 1
ATOM 609 O O . PRO A 1 91 ? -32.831 -8.591 8.295 1.00 58.91 91 PRO A O 1
ATOM 612 N N . TRP A 1 92 ? -31.251 -7.151 7.654 1.00 65.06 92 TRP A N 1
ATOM 613 C CA . TRP A 1 92 ? -32.138 -6.052 7.258 1.00 65.06 92 TRP A CA 1
ATOM 614 C C . TRP A 1 92 ? -32.121 -5.772 5.745 1.00 65.06 92 TRP A C 1
ATOM 616 O O . TRP A 1 92 ? -32.466 -4.667 5.323 1.00 65.06 92 TRP A O 1
ATOM 626 N N . ARG A 1 93 ? -31.671 -6.734 4.932 1.00 50.41 93 ARG A N 1
ATOM 627 C CA . ARG A 1 93 ? -31.823 -6.710 3.472 1.00 50.41 93 ARG A CA 1
ATOM 628 C C . ARG A 1 93 ? -32.947 -7.622 3.015 1.00 50.41 93 ARG A C 1
ATOM 630 O O . ARG A 1 93 ? -33.059 -8.725 3.586 1.00 50.41 93 ARG A O 1
#

pLDDT: mean 88.97, std 9.9, range [50.41, 97.06]